Protein AF-A0A6V7IT78-F1 (afdb_monomer)

Foldseek 3Di:
DPPPCPFVAQDAAEAEDDDLPPCDLVNVQVVCLQPQFALSHWYWYFHDPDPFKTWIKTWHAHDSPGGIDIDGQAMAGPPPGGDGPDPDDSCVVQLASQPDDDDDDADADDPCCVVVLPVCPPCVGRVVRSVVVVVVVVSSVRSHDD

Mean predicted aligned error: 7.51 Å

Structure (mmCIF, N/CA/C/O backbone):
data_AF-A0A6V7IT78-F1
#
_entry.id   AF-A0A6V7IT78-F1
#
loop_
_atom_site.group_PDB
_atom_site.id
_atom_site.type_symbol
_atom_site.label_atom_id
_atom_site.label_alt_id
_atom_site.label_comp_id
_atom_site.label_asym_id
_atom_site.label_entity_id
_atom_site.label_seq_id
_atom_site.pdbx_PDB_ins_code
_atom_site.Cartn_x
_atom_site.Cartn_y
_atom_site.Cartn_z
_atom_site.occupancy
_atom_site.B_iso_or_equiv
_atom_site.auth_seq_id
_atom_site.auth_comp_id
_atom_site.auth_asym_id
_atom_site.auth_atom_id
_atom_site.pdbx_PDB_model_num
ATOM 1 N N . ALA A 1 1 ? 1.764 -13.743 5.849 1.00 44.28 1 ALA A N 1
ATOM 2 C CA . ALA A 1 1 ? 1.055 -14.797 5.123 1.00 44.28 1 ALA A CA 1
ATOM 3 C C . ALA A 1 1 ? 1.660 -16.181 5.407 1.00 44.28 1 ALA A C 1
ATOM 5 O O . ALA A 1 1 ? 1.723 -17.026 4.527 1.00 44.28 1 ALA A O 1
ATOM 6 N N . ASN A 1 2 ? 2.050 -16.423 6.664 1.00 52.31 2 ASN A N 1
ATOM 7 C CA . ASN A 1 2 ? 2.632 -17.653 7.199 1.00 52.31 2 ASN A CA 1
ATOM 8 C C . ASN A 1 2 ? 1.773 -18.907 6.909 1.00 52.31 2 ASN A C 1
ATOM 10 O O . ASN A 1 2 ? 0.568 -18.893 7.168 1.00 52.31 2 ASN A O 1
ATOM 14 N N . THR A 1 3 ? 2.426 -19.952 6.381 1.00 56.09 3 THR A N 1
ATOM 15 C CA . THR A 1 3 ? 2.026 -21.375 6.224 1.00 56.09 3 THR A CA 1
ATOM 16 C C . THR A 1 3 ? 0.707 -21.742 5.523 1.00 56.09 3 THR A C 1
ATOM 18 O O . THR A 1 3 ? 0.622 -22.852 5.015 1.00 56.09 3 THR A O 1
ATOM 21 N N . ASN A 1 4 ? -0.289 -20.855 5.429 1.00 62.56 4 ASN A N 1
ATOM 22 C CA . ASN A 1 4 ? -1.630 -21.162 4.900 1.00 62.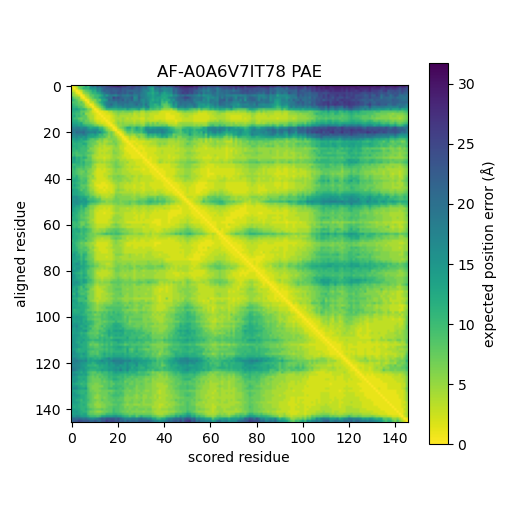56 4 ASN A CA 1
ATOM 23 C C . ASN A 1 4 ? -2.123 -20.196 3.803 1.00 62.56 4 ASN A C 1
ATOM 25 O O . ASN A 1 4 ? -3.318 -20.170 3.523 1.00 62.56 4 ASN A O 1
ATOM 29 N N . GLU A 1 5 ? -1.258 -19.337 3.252 1.00 62.88 5 GLU A N 1
ATOM 30 C CA . GLU A 1 5 ? -1.573 -18.456 2.106 1.00 62.88 5 GLU A CA 1
ATOM 31 C C . GLU A 1 5 ? -2.795 -17.518 2.271 1.00 62.88 5 GLU A C 1
ATOM 33 O O . GLU A 1 5 ? -3.268 -16.902 1.318 1.00 62.88 5 GLU A O 1
ATOM 38 N N . LYS A 1 6 ? -3.291 -17.305 3.497 1.00 56.56 6 LYS A N 1
ATOM 39 C CA . LYS A 1 6 ? -4.528 -16.535 3.763 1.00 56.56 6 LYS A CA 1
ATOM 40 C C . LYS A 1 6 ? -4.443 -15.024 3.455 1.00 56.56 6 LYS A C 1
ATOM 42 O O . LYS A 1 6 ? -5.413 -14.295 3.652 1.00 56.56 6 LYS A O 1
ATOM 47 N N . PHE A 1 7 ? -3.307 -14.549 2.945 1.00 57.50 7 PHE A N 1
ATOM 48 C CA . PHE A 1 7 ? -3.036 -13.144 2.609 1.00 57.50 7 PHE A CA 1
ATOM 49 C C . PHE A 1 7 ? -2.280 -12.994 1.271 1.00 57.50 7 PHE A C 1
ATOM 51 O O . PHE A 1 7 ? -1.433 -12.122 1.145 1.00 57.50 7 PHE A O 1
ATOM 58 N N . VAL A 1 8 ? -2.534 -13.873 0.290 1.00 54.53 8 VAL A N 1
ATOM 59 C CA . VAL A 1 8 ? -1.784 -13.936 -0.992 1.00 54.53 8 VAL A CA 1
ATOM 60 C C . VAL A 1 8 ? -2.383 -13.067 -2.122 1.00 54.53 8 VAL A C 1
ATOM 62 O O . VAL A 1 8 ? -1.825 -12.966 -3.206 1.00 54.53 8 VAL A O 1
ATOM 65 N N . ALA A 1 9 ? -3.483 -12.360 -1.877 1.00 58.53 9 ALA A N 1
ATOM 66 C CA . ALA A 1 9 ? -4.123 -11.442 -2.829 1.00 58.53 9 ALA A CA 1
ATOM 67 C C . ALA A 1 9 ? -4.672 -10.224 -2.060 1.00 58.53 9 ALA A C 1
ATOM 69 O O . ALA A 1 9 ? -4.692 -10.302 -0.826 1.00 58.53 9 ALA A O 1
ATOM 70 N N . PRO A 1 10 ? -5.115 -9.119 -2.710 1.00 63.69 10 PRO A N 1
ATOM 71 C CA . PRO A 1 10 ? -5.692 -7.963 -2.016 1.00 63.69 10 PRO A CA 1
ATOM 72 C C . PRO A 1 10 ? -6.974 -8.362 -1.273 1.00 63.69 10 PRO A C 1
ATOM 74 O O . PRO A 1 10 ? -8.097 -8.218 -1.756 1.00 63.69 10 PRO A O 1
ATOM 77 N N . ASN A 1 11 ? -6.783 -8.902 -0.075 1.00 73.38 11 ASN A N 1
ATOM 78 C CA . ASN A 1 11 ? -7.827 -9.429 0.771 1.00 73.38 11 ASN A CA 1
ATOM 79 C C . ASN A 1 11 ? -8.290 -8.311 1.692 1.00 73.38 11 ASN A C 1
ATOM 81 O O . ASN A 1 11 ? -7.482 -7.613 2.315 1.00 73.38 11 ASN A O 1
ATOM 85 N N . LYS A 1 12 ? -9.610 -8.160 1.770 1.00 86.31 12 LYS A N 1
ATOM 86 C CA . LYS A 1 12 ? -10.255 -7.201 2.655 1.00 86.31 12 LYS A CA 1
ATOM 87 C C . LYS A 1 12 ? -10.713 -7.925 3.906 1.00 86.31 12 LYS A C 1
ATOM 89 O O . LYS A 1 12 ? -11.562 -8.808 3.829 1.00 86.31 12 LYS A O 1
ATOM 94 N N . TRP A 1 13 ? -10.152 -7.550 5.044 1.00 88.81 13 TRP A N 1
ATOM 95 C CA . TRP A 1 13 ? -10.487 -8.130 6.335 1.00 88.81 13 TRP A CA 1
ATOM 96 C C . TRP A 1 13 ? -11.052 -7.055 7.248 1.00 88.81 13 TRP A C 1
ATOM 98 O O . TRP A 1 13 ? -10.487 -5.968 7.371 1.00 88.81 13 TRP A O 1
ATOM 108 N N . LEU A 1 14 ? -12.154 -7.388 7.912 1.00 90.56 14 LEU A N 1
ATOM 109 C CA . LEU A 1 14 ? -12.738 -6.581 8.969 1.00 90.56 14 LEU A CA 1
ATOM 110 C C . LEU A 1 14 ? -12.697 -7.393 10.259 1.00 90.56 14 LEU A C 1
ATOM 112 O O . LEU A 1 14 ? -13.268 -8.479 10.336 1.00 90.56 14 LEU A O 1
ATOM 116 N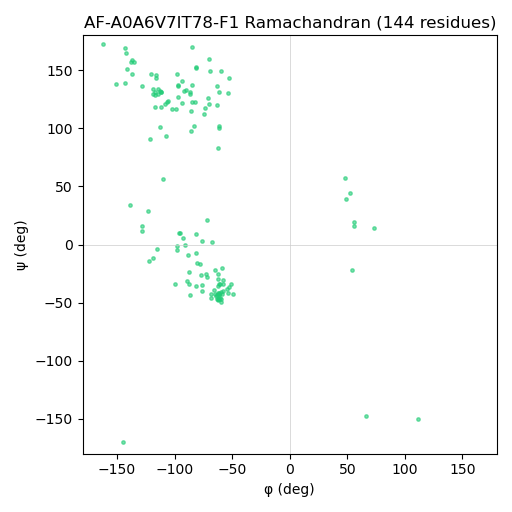 N . LEU A 1 15 ? -11.978 -6.878 11.248 1.00 91.00 15 LEU A N 1
ATOM 117 C CA . LEU A 1 15 ? -11.767 -7.517 12.538 1.00 91.00 15 LEU A CA 1
ATOM 118 C C . LEU A 1 15 ? -12.438 -6.671 13.611 1.00 91.00 15 LEU A C 1
ATOM 120 O O . LEU A 1 15 ? -12.257 -5.459 13.636 1.00 91.00 15 LEU A O 1
ATOM 124 N N . PHE A 1 16 ? -13.181 -7.303 14.511 1.00 88.25 16 PHE A N 1
ATOM 125 C CA . PHE A 1 16 ? -13.836 -6.613 15.616 1.00 88.25 16 PHE A CA 1
ATOM 126 C C . PHE A 1 16 ? -13.192 -7.018 16.928 1.00 88.25 16 PHE A C 1
ATOM 128 O O . PHE A 1 16 ? -13.015 -8.204 17.214 1.00 88.25 16 PHE A O 1
ATOM 135 N N . GLN A 1 17 ? -12.851 -6.025 17.737 1.00 84.88 17 GLN A N 1
ATOM 136 C CA . GLN A 1 17 ? -12.358 -6.264 19.077 1.00 84.88 17 GLN A CA 1
ATOM 137 C C . GLN A 1 17 ? -13.489 -6.777 19.975 1.00 84.88 17 GLN A C 1
ATOM 139 O O . GLN A 1 17 ? -14.494 -6.102 20.183 1.00 84.88 17 GLN A O 1
ATOM 144 N N . GLN A 1 18 ? -13.304 -7.974 20.535 1.00 76.56 18 GLN A N 1
ATOM 145 C CA . GLN A 1 18 ? -14.314 -8.617 21.378 1.00 76.56 18 GLN A CA 1
ATOM 146 C C . GLN A 1 18 ? -14.320 -8.105 22.829 1.00 76.56 18 GLN A C 1
ATOM 148 O O . GLN A 1 18 ? -15.381 -8.023 23.442 1.00 76.56 18 GLN A O 1
ATOM 153 N N . SER A 1 19 ? -13.156 -7.778 23.400 1.00 69.75 19 SER A N 1
ATOM 154 C CA . SER A 1 19 ? -13.012 -7.420 24.821 1.00 69.75 19 SER A CA 1
ATOM 155 C C . SER A 1 19 ? -12.537 -5.973 24.988 1.00 69.75 19 SER A C 1
ATOM 157 O O . SER A 1 19 ? -11.679 -5.559 24.210 1.00 69.75 19 SER A O 1
ATOM 159 N N . PRO A 1 20 ? -13.003 -5.211 25.999 1.00 64.19 20 PRO A N 1
ATOM 160 C CA . PRO A 1 20 ? -12.643 -3.803 26.217 1.00 64.19 20 PRO A CA 1
ATOM 161 C C . PRO A 1 20 ? -11.203 -3.583 26.724 1.00 64.19 20 PRO A C 1
ATOM 163 O O . PRO A 1 20 ? -10.909 -2.549 27.316 1.00 64.19 20 PRO A O 1
ATOM 166 N N . PHE A 1 21 ? -10.291 -4.540 26.533 1.00 66.69 21 PHE A N 1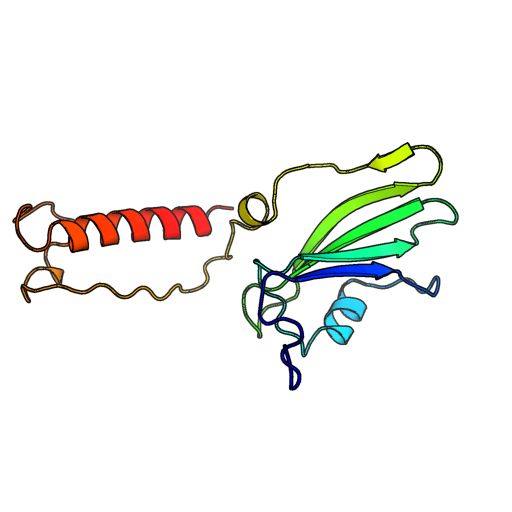
ATOM 167 C CA . PHE A 1 21 ? -8.880 -4.308 26.829 1.00 66.69 21 PHE A CA 1
ATOM 168 C C . PHE A 1 21 ? -8.351 -3.173 25.950 1.00 66.69 21 PHE A C 1
ATOM 170 O O . PHE A 1 21 ? -8.539 -3.203 24.737 1.00 66.69 21 PHE A O 1
ATOM 177 N N . ASN A 1 22 ? -7.661 -2.203 26.552 1.00 68.12 22 ASN A N 1
ATOM 178 C CA . ASN A 1 22 ? -6.951 -1.165 25.808 1.00 68.12 22 ASN A CA 1
ATOM 179 C C . ASN A 1 22 ? -5.877 -1.830 24.936 1.00 68.12 22 ASN A C 1
ATOM 181 O O . ASN A 1 22 ? -4.816 -2.222 25.429 1.00 68.12 22 ASN A O 1
ATOM 185 N N . LEU A 1 23 ? -6.172 -2.000 23.649 1.00 71.88 23 LEU A N 1
ATOM 186 C CA . LEU A 1 23 ? -5.266 -2.599 22.684 1.00 71.88 23 LEU A CA 1
ATOM 187 C C . LEU A 1 23 ? -4.314 -1.514 22.204 1.00 71.88 23 LEU A C 1
ATOM 189 O O . LEU A 1 23 ? -4.636 -0.672 21.377 1.00 71.88 23 LEU A O 1
ATOM 193 N N . THR A 1 24 ? -3.096 -1.530 22.733 1.00 81.00 24 THR A N 1
ATOM 194 C CA . THR A 1 24 ? -2.047 -0.665 22.203 1.00 81.00 24 THR A CA 1
ATOM 195 C C . THR A 1 24 ? -1.641 -1.133 20.806 1.00 81.00 24 THR A C 1
ATOM 197 O O . THR A 1 24 ? -1.609 -2.336 20.522 1.00 81.00 24 THR A O 1
ATOM 200 N N . ASN A 1 25 ? -1.214 -0.196 19.956 1.00 83.50 25 ASN A N 1
ATOM 201 C CA . ASN A 1 25 ? -0.629 -0.507 18.646 1.00 83.50 25 ASN A CA 1
ATOM 202 C C . ASN A 1 25 ? 0.504 -1.548 18.743 1.00 83.50 25 ASN A C 1
ATOM 204 O O . ASN A 1 25 ? 0.643 -2.392 17.862 1.00 83.50 25 ASN A O 1
ATOM 208 N N . SER A 1 26 ? 1.281 -1.546 19.834 1.00 84.12 26 SER A N 1
ATOM 209 C CA . SER A 1 26 ? 2.325 -2.548 20.084 1.00 84.12 26 SER A CA 1
ATOM 210 C C . SER A 1 26 ? 1.767 -3.957 20.305 1.00 84.12 26 SER A C 1
ATOM 212 O O . SER A 1 26 ? 2.326 -4.927 19.797 1.00 84.12 26 SER A O 1
ATOM 214 N N . THR A 1 27 ? 0.645 -4.086 21.016 1.00 85.56 27 THR A N 1
ATOM 215 C CA . THR A 1 27 ? -0.011 -5.377 21.264 1.00 85.56 27 THR A CA 1
ATOM 216 C C . THR A 1 27 ? -0.591 -5.939 19.971 1.00 85.56 27 THR A C 1
ATOM 218 O O . THR A 1 27 ? -0.345 -7.099 19.642 1.00 85.56 27 THR A O 1
ATOM 221 N N . VAL A 1 28 ? -1.284 -5.099 19.195 1.00 86.06 28 VAL A N 1
ATOM 222 C CA . VAL A 1 28 ? -1.788 -5.469 17.864 1.00 86.06 28 VAL A CA 1
ATOM 223 C C . VAL A 1 28 ? -0.623 -5.868 16.956 1.00 86.06 28 VAL A C 1
ATOM 225 O O . VAL A 1 28 ? -0.620 -6.964 16.401 1.00 86.06 28 VAL A O 1
ATOM 228 N N . GLY A 1 29 ? 0.426 -5.047 16.880 1.00 85.44 29 GLY A N 1
ATOM 229 C CA . GLY A 1 29 ? 1.621 -5.344 16.090 1.00 85.44 29 GLY A CA 1
ATOM 230 C C . GLY A 1 29 ? 2.254 -6.696 16.438 1.00 85.44 29 GLY A C 1
ATOM 231 O O . GLY A 1 29 ? 2.654 -7.430 15.536 1.00 85.44 29 GLY A O 1
ATOM 232 N N . ASN A 1 30 ? 2.274 -7.070 17.722 1.00 86.69 30 ASN A N 1
ATOM 233 C CA . ASN A 1 30 ? 2.779 -8.367 18.176 1.00 86.69 30 ASN A CA 1
ATOM 234 C C . ASN A 1 30 ? 1.897 -9.545 17.733 1.00 86.69 30 ASN A C 1
ATOM 236 O O . ASN A 1 30 ? 2.438 -10.549 17.268 1.00 86.69 30 ASN A O 1
ATOM 240 N N . ILE A 1 31 ? 0.566 -9.420 17.811 1.00 87.75 31 ILE A N 1
ATOM 241 C CA . ILE A 1 31 ? -0.381 -10.455 17.349 1.00 87.75 31 ILE A CA 1
ATOM 242 C C . ILE A 1 31 ? -0.169 -10.752 15.859 1.00 87.75 31 ILE A C 1
ATOM 244 O O . ILE A 1 31 ? -0.141 -11.908 15.440 1.00 87.75 31 ILE A O 1
ATOM 248 N N . PHE A 1 32 ? 0.033 -9.706 15.057 1.00 86.81 32 PHE A N 1
ATOM 249 C CA . PHE A 1 32 ? 0.185 -9.814 13.607 1.00 86.81 32 PHE A CA 1
ATOM 250 C C . PHE A 1 32 ? 1.653 -9.866 13.151 1.00 86.81 32 PHE A C 1
ATOM 252 O O . PHE A 1 32 ? 1.933 -9.785 11.954 1.00 86.81 32 PHE A O 1
ATOM 259 N N . LYS A 1 33 ? 2.623 -10.021 14.063 1.00 85.31 33 LYS A N 1
ATOM 260 C CA . LYS A 1 33 ? 4.059 -9.930 13.742 1.00 85.31 33 LYS A CA 1
ATOM 261 C C . LYS A 1 33 ? 4.497 -10.933 12.674 1.00 85.31 33 LYS A C 1
ATOM 263 O O . LYS A 1 33 ? 5.241 -10.554 11.776 1.00 85.31 33 LYS A O 1
ATOM 268 N N . GLY A 1 34 ? 3.985 -12.163 12.725 1.00 83.31 34 GLY A N 1
ATOM 269 C CA . GLY A 1 34 ? 4.290 -13.230 11.761 1.00 83.31 34 GLY A CA 1
ATOM 270 C C . GLY A 1 34 ? 3.494 -13.172 10.452 1.00 83.31 34 GLY A C 1
ATOM 271 O O . GLY A 1 34 ? 3.509 -14.136 9.68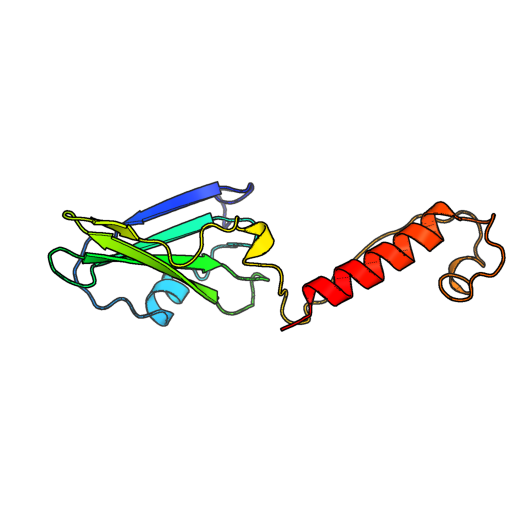6 1.00 83.31 34 GLY A O 1
ATOM 272 N N . LEU A 1 35 ? 2.741 -12.097 10.203 1.00 85.00 35 LEU A N 1
ATOM 273 C CA . LEU A 1 35 ? 1.911 -11.957 9.015 1.00 85.00 35 LEU A CA 1
ATOM 274 C C . LEU A 1 35 ? 2.446 -10.860 8.089 1.00 85.00 35 LEU A C 1
ATOM 276 O O . LEU A 1 35 ? 2.457 -9.682 8.429 1.00 85.00 35 LEU A O 1
ATOM 280 N N . ASP A 1 36 ? 2.820 -11.274 6.882 1.00 85.75 36 ASP A N 1
ATOM 281 C CA . ASP A 1 36 ? 2.971 -10.403 5.713 1.00 85.75 36 ASP A CA 1
ATOM 282 C C . ASP A 1 36 ? 1.632 -9.747 5.363 1.00 85.75 36 ASP A C 1
ATOM 284 O O . ASP A 1 36 ? 0.736 -10.400 4.827 1.00 85.75 36 ASP A O 1
ATOM 288 N N . ILE A 1 37 ? 1.491 -8.481 5.750 1.00 88.25 37 ILE A N 1
ATOM 289 C CA . ILE A 1 37 ? 0.337 -7.621 5.477 1.00 88.25 37 ILE A CA 1
ATOM 290 C C . ILE A 1 37 ? 0.889 -6.423 4.712 1.00 88.25 37 ILE A C 1
ATOM 292 O O . ILE A 1 37 ? 1.355 -5.462 5.322 1.00 88.25 37 ILE A O 1
ATOM 296 N N . PHE A 1 38 ? 0.914 -6.518 3.388 1.00 88.62 38 PHE A N 1
ATOM 297 C CA . PHE A 1 38 ? 1.561 -5.534 2.521 1.00 88.62 38 PHE A CA 1
ATOM 298 C C . PHE A 1 38 ? 0.642 -4.345 2.195 1.00 88.62 38 PHE A C 1
ATOM 300 O O . PHE A 1 38 ? -0.548 -4.379 2.527 1.00 88.62 38 PHE A O 1
ATOM 307 N N . PRO A 1 39 ? 1.153 -3.260 1.575 1.00 88.50 39 PRO A N 1
ATOM 308 C CA . PRO A 1 39 ? 0.353 -2.065 1.301 1.00 88.50 39 PRO A CA 1
ATOM 309 C C . PRO A 1 39 ? -0.888 -2.302 0.426 1.00 88.50 39 PRO A C 1
ATOM 311 O O . PRO A 1 39 ? -1.820 -1.504 0.475 1.00 88.50 39 PRO A O 1
ATOM 314 N N . ASP A 1 40 ? -0.944 -3.389 -0.336 1.00 86.31 40 ASP A N 1
ATOM 315 C CA . ASP A 1 40 ? -2.094 -3.807 -1.145 1.00 86.31 40 ASP A CA 1
ATOM 316 C C . ASP A 1 40 ? -3.194 -4.539 -0.344 1.00 86.31 40 ASP A C 1
ATOM 318 O O . ASP A 1 40 ? -4.331 -4.647 -0.806 1.00 86.31 40 ASP A O 1
ATOM 322 N N . SER A 1 41 ? -2.886 -4.998 0.871 1.00 87.62 41 SER A N 1
ATOM 323 C CA . SER A 1 41 ? -3.796 -5.728 1.758 1.00 87.62 41 SER A CA 1
ATOM 324 C C . SER A 1 41 ? -4.634 -4.767 2.606 1.00 87.62 41 SER A C 1
ATOM 326 O O . SER A 1 41 ? -4.092 -3.884 3.270 1.00 87.62 41 SER A O 1
ATOM 328 N N . GLU A 1 42 ? -5.958 -4.930 2.649 1.00 88.62 42 GLU A N 1
ATOM 329 C CA . GLU A 1 42 ? -6.845 -4.014 3.381 1.00 88.62 42 GLU A CA 1
ATOM 330 C C . GLU A 1 42 ? -7.379 -4.686 4.649 1.00 88.62 42 GLU A C 1
ATOM 332 O O . GLU A 1 42 ? -8.390 -5.379 4.626 1.00 88.62 42 GLU A O 1
ATOM 337 N N . ILE A 1 43 ? -6.696 -4.480 5.775 1.00 90.50 43 ILE A N 1
ATOM 338 C CA . ILE A 1 43 ? -7.146 -4.974 7.081 1.00 90.50 43 ILE A CA 1
ATOM 339 C C . ILE A 1 43 ? -7.618 -3.795 7.918 1.00 90.50 43 ILE A C 1
ATOM 341 O O . ILE A 1 43 ? -6.836 -2.885 8.181 1.00 90.50 43 ILE A O 1
ATOM 345 N N . THR A 1 44 ? -8.883 -3.829 8.336 1.00 92.00 44 THR A N 1
ATOM 346 C CA . THR A 1 44 ? -9.498 -2.836 9.221 1.00 92.00 44 THR A CA 1
ATOM 347 C C . THR A 1 44 ? -9.876 -3.487 10.548 1.00 92.00 44 THR A C 1
ATOM 349 O O . THR A 1 44 ? -10.544 -4.518 10.572 1.00 92.00 44 THR A O 1
ATOM 352 N N . ILE A 1 45 ? -9.466 -2.874 11.651 1.00 91.94 45 ILE A N 1
ATOM 353 C CA . ILE A 1 45 ? -9.795 -3.247 13.021 1.00 91.94 45 ILE A CA 1
ATOM 354 C C . ILE A 1 45 ? -10.807 -2.237 13.557 1.00 91.94 45 ILE A C 1
ATOM 356 O O . ILE A 1 45 ? -10.554 -1.034 13.560 1.00 91.94 45 ILE A O 1
ATOM 360 N N . GLY A 1 46 ? -11.951 -2.736 14.009 1.00 92.00 46 GLY A N 1
ATOM 361 C CA . GLY A 1 46 ? -12.905 -2.014 14.831 1.00 92.00 46 GLY A CA 1
ATOM 362 C C . GLY A 1 46 ? -12.517 -2.131 16.301 1.00 92.00 46 GLY A C 1
ATOM 363 O O . GLY A 1 46 ? -12.819 -3.139 16.941 1.00 92.00 46 GLY A O 1
ATOM 364 N N . GLU A 1 47 ? -11.836 -1.114 16.820 1.00 89.25 47 GLU A N 1
ATOM 365 C CA . GLU A 1 47 ? -11.503 -0.975 18.238 1.00 89.25 47 GLU A CA 1
ATOM 366 C C . GLU A 1 47 ? -12.655 -0.286 18.963 1.00 89.25 47 GLU A C 1
ATOM 368 O O . GLU A 1 47 ? -13.152 0.757 18.531 1.00 89.25 47 GLU A O 1
AT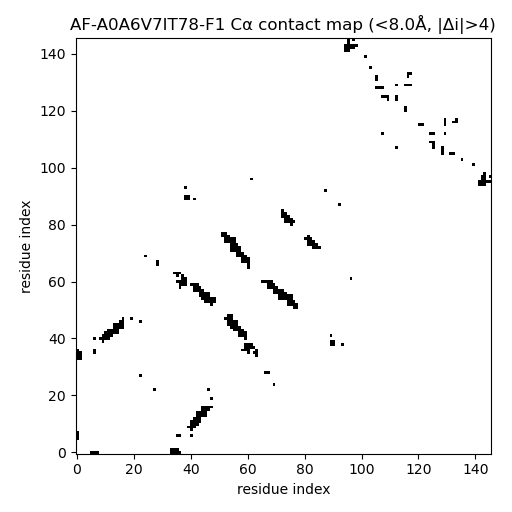OM 373 N N . ARG A 1 48 ? -13.093 -0.850 20.087 1.00 87.19 48 ARG A N 1
ATOM 374 C CA . ARG A 1 48 ? -14.143 -0.223 20.886 1.00 87.19 48 ARG A CA 1
ATOM 375 C C . ARG A 1 48 ? -13.554 0.974 21.632 1.00 87.19 48 ARG A C 1
ATOM 377 O O . ARG A 1 48 ? -12.733 0.785 22.520 1.00 87.19 48 ARG A O 1
ATOM 384 N N . PHE A 1 49 ? -13.974 2.185 21.269 1.00 83.94 49 PHE A N 1
ATOM 385 C CA . PHE A 1 49 ? -13.518 3.416 21.920 1.00 83.94 49 PHE A CA 1
ATOM 386 C C . PHE A 1 49 ? -14.371 3.737 23.151 1.00 83.94 49 PHE A C 1
ATOM 388 O O . PHE A 1 49 ? -13.848 4.064 24.211 1.00 83.94 49 PHE A O 1
ATOM 395 N N . ASP A 1 50 ? -15.689 3.592 23.015 1.00 83.69 50 ASP A N 1
ATOM 396 C CA . ASP A 1 50 ? -16.651 3.695 24.109 1.00 83.69 50 ASP A CA 1
ATOM 397 C C . ASP A 1 50 ? -17.818 2.705 23.889 1.00 83.69 50 ASP A C 1
ATOM 399 O O . ASP A 1 50 ? -17.762 1.815 23.032 1.00 83.69 50 ASP A O 1
ATOM 403 N N . ASN A 1 51 ? -18.885 2.804 24.685 1.00 82.88 51 ASN A N 1
ATOM 404 C CA . ASN A 1 51 ? -20.019 1.883 24.582 1.00 82.88 51 ASN A CA 1
ATOM 405 C C . ASN A 1 51 ? -20.744 1.939 23.225 1.00 82.88 51 ASN A C 1
ATOM 407 O O . ASN A 1 51 ? -21.269 0.904 22.805 1.00 82.88 51 ASN A O 1
ATOM 411 N N . ASN A 1 52 ? -20.747 3.093 22.555 1.00 88.62 52 ASN A N 1
ATOM 412 C CA . ASN A 1 52 ? -21.511 3.369 21.337 1.00 88.62 52 ASN A CA 1
ATOM 413 C C . ASN A 1 52 ? -20.636 3.715 20.117 1.00 88.62 52 ASN A C 1
ATOM 415 O O . ASN A 1 52 ? -21.133 3.741 18.992 1.00 88.62 52 ASN A O 1
ATOM 419 N N . THR A 1 53 ? -19.345 3.965 20.327 1.00 90.75 53 THR A N 1
ATOM 420 C CA . THR A 1 53 ? -18.394 4.391 19.303 1.00 90.75 53 THR A CA 1
ATOM 421 C C . THR A 1 53 ? -17.279 3.369 19.144 1.00 90.75 53 THR A C 1
ATOM 423 O O . THR A 1 53 ? -16.595 2.981 20.095 1.00 90.75 53 THR A O 1
ATOM 426 N N . MET A 1 54 ? -17.042 2.989 17.896 1.00 91.62 54 MET A N 1
ATOM 427 C CA . MET A 1 54 ? -15.935 2.152 17.472 1.00 91.62 54 MET A CA 1
ATOM 428 C C . MET A 1 54 ? -14.975 2.980 16.620 1.00 91.62 54 MET A C 1
ATOM 430 O O . MET A 1 54 ? -15.393 3.674 15.693 1.00 91.62 54 MET A O 1
ATOM 434 N N . LYS A 1 55 ? -13.683 2.913 16.921 1.00 92.81 55 LYS A N 1
ATOM 435 C CA . LYS A 1 55 ? -12.624 3.467 16.084 1.00 92.81 55 LYS A CA 1
ATOM 436 C C . LYS A 1 55 ? -12.255 2.453 15.008 1.00 92.81 55 LYS A C 1
ATOM 438 O O . LYS A 1 55 ? -12.137 1.263 15.281 1.00 92.81 55 LYS A O 1
ATOM 443 N N . LEU A 1 56 ? -12.076 2.928 13.784 1.00 93.44 56 LEU A N 1
ATOM 444 C CA . LEU A 1 56 ? -11.656 2.120 12.649 1.00 93.44 56 LEU A CA 1
ATOM 445 C C . LEU A 1 56 ? -10.170 2.373 12.405 1.00 93.44 56 LEU A C 1
ATOM 447 O O . LEU A 1 56 ? -9.769 3.489 12.082 1.00 93.44 56 LEU A O 1
ATOM 451 N N . LEU A 1 57 ? -9.353 1.338 12.549 1.00 92.94 57 LEU A N 1
ATOM 452 C CA . LEU A 1 57 ? -7.910 1.391 12.333 1.00 92.94 57 LEU A CA 1
ATOM 453 C C . LEU A 1 57 ? -7.529 0.468 11.186 1.00 92.94 57 LEU A C 1
ATOM 455 O O . LEU A 1 57 ? -7.895 -0.699 11.178 1.00 92.94 57 LEU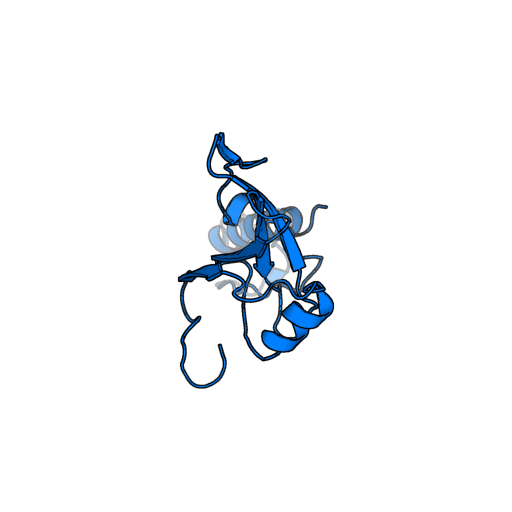 A O 1
ATOM 459 N N . SER A 1 58 ? -6.779 0.975 10.219 1.00 92.69 58 SER A N 1
ATOM 460 C CA . SER A 1 58 ? -6.168 0.164 9.167 1.00 92.69 58 SER A CA 1
ATOM 461 C C . SER A 1 58 ? -4.720 -0.135 9.533 1.00 92.69 58 SER A C 1
ATOM 463 O O . SER A 1 58 ? -4.067 0.690 10.171 1.00 92.69 58 SER A O 1
ATOM 465 N N . MET A 1 59 ? -4.213 -1.307 9.154 1.00 91.75 59 MET A N 1
ATOM 466 C CA . MET A 1 59 ? -2.818 -1.673 9.405 1.00 91.75 59 MET A CA 1
ATOM 467 C C . MET A 1 59 ? -2.162 -2.348 8.206 1.00 91.75 59 MET A C 1
ATOM 469 O O . MET A 1 59 ? -2.815 -3.069 7.448 1.00 91.75 59 MET A O 1
ATOM 473 N N . TYR A 1 60 ? -0.862 -2.111 8.046 1.00 91.94 60 TYR A N 1
ATOM 474 C CA . TYR A 1 60 ? -0.016 -2.740 7.033 1.00 91.94 60 TYR A CA 1
ATOM 475 C C . TYR A 1 60 ? 1.466 -2.587 7.391 1.00 91.94 60 TYR A C 1
ATOM 477 O O . TYR A 1 60 ? 1.821 -1.889 8.335 1.00 91.94 60 TYR A O 1
ATOM 485 N N . ARG A 1 61 ? 2.350 -3.234 6.641 1.00 89.75 61 ARG A N 1
ATOM 486 C CA . ARG A 1 61 ? 3.797 -3.001 6.660 1.00 89.75 61 ARG A CA 1
ATOM 487 C C . ARG A 1 61 ? 4.320 -3.013 5.235 1.00 89.75 61 ARG A C 1
ATOM 489 O O . ARG A 1 61 ? 3.694 -3.586 4.350 1.00 89.75 61 ARG A O 1
ATOM 496 N N . ILE A 1 62 ? 5.462 -2.385 5.001 1.00 88.94 62 ILE A N 1
ATOM 497 C CA . ILE A 1 62 ? 5.992 -2.260 3.638 1.00 88.94 62 ILE A CA 1
ATOM 498 C C . ILE A 1 62 ? 6.858 -3.480 3.285 1.00 88.94 62 ILE A C 1
ATOM 500 O O . ILE A 1 62 ? 6.842 -3.948 2.151 1.00 88.94 62 ILE A O 1
ATOM 504 N N . ARG A 1 63 ? 7.564 -4.041 4.274 1.00 85.75 63 ARG A N 1
ATOM 505 C CA . ARG A 1 63 ? 8.346 -5.288 4.191 1.00 85.75 63 ARG A CA 1
ATOM 506 C C . ARG A 1 63 ? 8.126 -6.159 5.433 1.00 85.75 63 ARG A C 1
ATOM 508 O O . ARG A 1 63 ? 7.737 -5.606 6.467 1.00 85.75 63 ARG A O 1
ATOM 515 N N . PRO A 1 64 ? 8.391 -7.477 5.381 1.00 82.38 64 PRO A N 1
ATOM 516 C CA . PRO A 1 64 ? 8.179 -8.375 6.520 1.00 82.38 64 PRO A CA 1
ATOM 517 C C . PRO A 1 64 ? 8.851 -7.902 7.820 1.00 82.38 64 PRO A C 1
ATOM 519 O O . PRO A 1 64 ? 8.252 -8.019 8.891 1.00 82.38 64 PRO A O 1
ATOM 522 N N . GLU A 1 65 ? 10.037 -7.298 7.713 1.00 81.56 65 GLU A N 1
ATOM 523 C CA . GLU A 1 65 ? 10.888 -6.850 8.824 1.00 81.56 65 GLU A CA 1
ATOM 524 C C . GLU A 1 65 ? 10.589 -5.420 9.302 1.00 81.56 65 GLU A C 1
ATOM 526 O O . GLU A 1 65 ? 11.135 -4.983 10.314 1.00 81.56 65 GLU A O 1
ATOM 531 N N . THR A 1 66 ? 9.747 -4.671 8.582 1.00 85.44 66 THR A N 1
ATOM 532 C CA . THR A 1 66 ? 9.393 -3.292 8.963 1.00 85.44 66 THR A CA 1
ATOM 533 C C . THR A 1 66 ? 8.312 -3.258 10.035 1.00 85.44 66 THR A C 1
ATOM 535 O O . THR A 1 66 ? 7.474 -4.158 10.125 1.00 85.44 66 THR A O 1
ATOM 538 N N . GLU A 1 67 ? 8.313 -2.191 10.836 1.00 87.50 67 GLU A N 1
ATOM 539 C CA . GLU A 1 67 ? 7.259 -1.947 11.817 1.00 87.50 67 GLU A CA 1
ATOM 540 C C . GLU A 1 67 ? 5.883 -1.832 11.156 1.00 87.50 67 GLU A C 1
ATOM 542 O O . GLU A 1 67 ? 5.734 -1.375 10.018 1.00 87.50 67 GLU A O 1
ATOM 547 N N . MET A 1 68 ? 4.859 -2.244 11.902 1.00 90.19 68 MET A N 1
ATOM 548 C CA . MET A 1 68 ? 3.478 -2.112 11.470 1.00 90.19 68 MET A CA 1
ATOM 549 C C . MET A 1 68 ? 3.055 -0.642 11.494 1.00 90.19 68 MET A C 1
ATOM 551 O O . MET A 1 68 ? 3.158 0.040 12.511 1.00 90.19 68 MET A O 1
ATOM 555 N N . ILE A 1 69 ? 2.552 -0.175 10.361 1.00 91.56 69 ILE A N 1
ATOM 556 C CA . ILE A 1 69 ? 1.980 1.150 10.174 1.00 91.56 69 ILE A CA 1
ATOM 557 C C . ILE A 1 69 ? 0.487 1.061 10.478 1.00 91.56 69 ILE A C 1
ATOM 559 O O . ILE A 1 69 ? -0.196 0.164 9.983 1.00 91.56 69 ILE A O 1
ATOM 563 N N . PHE A 1 70 ? -0.007 2.008 11.275 1.00 91.81 70 PHE A N 1
ATOM 564 C CA . PHE A 1 70 ? -1.418 2.147 11.620 1.00 91.81 70 PHE A CA 1
ATOM 565 C C . PHE A 1 70 ? -1.979 3.433 11.013 1.00 91.81 70 PHE A C 1
ATOM 567 O O . PHE A 1 70 ? -1.388 4.502 11.148 1.00 91.81 70 PHE A O 1
ATOM 574 N N . GLU A 1 71 ? -3.134 3.327 10.369 1.00 92.44 71 GLU A N 1
ATOM 575 C CA . GLU A 1 71 ? -3.853 4.430 9.736 1.00 92.44 71 GLU A CA 1
ATOM 576 C C . GLU A 1 71 ? -5.205 4.618 10.428 1.00 92.44 71 GLU A C 1
ATOM 578 O O . GLU A 1 71 ? -5.971 3.664 10.576 1.00 92.44 71 GLU A O 1
ATOM 583 N N . ASP A 1 72 ? -5.542 5.851 10.802 1.00 92.19 72 ASP A N 1
ATOM 584 C CA . ASP A 1 72 ? -6.891 6.168 11.272 1.00 92.19 72 ASP A CA 1
ATOM 585 C C . ASP A 1 72 ? -7.864 6.173 10.081 1.00 92.19 72 ASP A C 1
ATOM 587 O O . ASP A 1 72 ? -7.721 6.944 9.126 1.00 92.19 72 ASP A O 1
ATOM 591 N N . ARG A 1 73 ? -8.848 5.273 10.109 1.00 93.31 73 ARG A N 1
ATOM 592 C CA . ARG A 1 73 ? -9.897 5.175 9.088 1.00 93.31 73 ARG A CA 1
ATOM 593 C C . ARG A 1 73 ? -11.179 5.872 9.507 1.00 93.31 73 ARG A C 1
ATOM 595 O O . ARG A 1 73 ? -12.070 5.983 8.674 1.00 93.31 73 ARG A O 1
ATOM 602 N N . GLY A 1 74 ? -11.260 6.393 10.725 1.00 94.06 74 GLY A N 1
ATOM 603 C CA . GLY A 1 74 ? -12.412 7.118 11.229 1.00 94.06 74 GLY A CA 1
ATOM 604 C C . GLY A 1 74 ? -13.147 6.363 12.324 1.00 94.06 74 GLY A C 1
ATOM 605 O O . GLY A 1 74 ? -12.555 5.627 13.114 1.00 94.06 74 GLY A O 1
ATOM 606 N N . ARG A 1 75 ? -14.455 6.595 12.415 1.00 95.00 75 ARG A N 1
ATOM 607 C CA . ARG A 1 75 ? -15.289 6.090 13.510 1.00 95.00 75 ARG A CA 1
ATOM 608 C C . ARG A 1 75 ? -16.590 5.510 12.985 1.00 95.00 75 ARG A C 1
ATOM 610 O O . ARG A 1 75 ? -17.052 5.871 11.909 1.00 95.00 75 ARG A O 1
ATOM 617 N N . TRP A 1 76 ? -17.186 4.626 13.763 1.00 94.44 76 TRP A N 1
ATOM 618 C CA . TRP A 1 76 ? -18.545 4.154 13.567 1.00 94.44 76 TRP A CA 1
ATOM 619 C C . TRP A 1 76 ? -19.321 4.296 14.871 1.00 94.44 76 TRP A C 1
ATOM 621 O O . TRP A 1 76 ? -18.797 3.957 15.931 1.00 94.44 76 TRP A O 1
ATOM 631 N N . ASN A 1 77 ? -20.557 4.780 14.798 1.00 93.62 77 ASN A N 1
ATOM 632 C CA . ASN A 1 77 ? -21.511 4.719 15.903 1.00 93.62 77 ASN A CA 1
ATOM 633 C C . ASN A 1 77 ? -22.925 4.450 15.375 1.00 93.62 77 ASN A C 1
ATOM 635 O O . ASN A 1 77 ? -23.187 4.586 14.178 1.00 93.62 77 ASN A O 1
ATOM 639 N N . TYR A 1 78 ? -23.832 4.053 16.268 1.00 90.81 78 TYR A N 1
ATOM 640 C CA . TYR A 1 78 ? -25.201 3.693 15.889 1.00 90.81 78 TYR A CA 1
ATOM 641 C C . TYR A 1 78 ? -25.987 4.867 15.277 1.00 90.81 78 TYR A C 1
ATOM 643 O O . TYR A 1 78 ? -26.768 4.668 14.352 1.00 90.81 78 TYR A O 1
ATOM 651 N N . GLU A 1 79 ? -25.762 6.088 15.765 1.00 93.94 79 GLU A N 1
ATOM 652 C CA . GLU A 1 79 ? -26.537 7.274 15.374 1.00 93.94 79 GLU A CA 1
ATOM 653 C C . GLU A 1 79 ? -26.156 7.818 13.992 1.00 93.94 79 GLU A C 1
ATOM 655 O O . GLU A 1 79 ? -27.018 8.230 13.224 1.00 93.94 79 GLU A O 1
ATOM 660 N N . ASN A 1 80 ? -24.862 7.821 13.670 1.00 93.38 80 ASN A N 1
ATOM 661 C CA . ASN A 1 80 ? -24.313 8.487 12.489 1.00 93.38 80 ASN A CA 1
ATOM 662 C C . ASN A 1 80 ? -23.705 7.512 11.471 1.00 93.38 80 ASN A C 1
ATOM 664 O O . ASN A 1 80 ? -23.245 7.937 10.411 1.00 93.38 80 ASN A O 1
ATOM 668 N N . GLY A 1 81 ? -23.660 6.215 11.782 1.00 93.25 81 GLY A N 1
ATOM 669 C CA . GLY A 1 81 ? -23.035 5.212 10.930 1.00 93.25 81 GLY A CA 1
ATOM 670 C C . GLY A 1 81 ? -21.520 5.400 10.810 1.00 93.25 81 GLY A C 1
ATOM 671 O O . GLY A 1 81 ? -20.847 5.792 11.763 1.00 93.25 81 GLY A O 1
ATOM 672 N N . VAL A 1 82 ? -20.967 5.054 9.642 1.00 93.31 82 VAL A N 1
ATOM 673 C CA . VAL A 1 82 ? -19.522 5.132 9.372 1.00 93.31 82 VAL A CA 1
ATOM 674 C C . VAL A 1 82 ? -19.136 6.560 8.987 1.00 93.31 82 VAL A C 1
ATOM 676 O O . VAL A 1 82 ? -19.608 7.097 7.990 1.00 93.31 82 VAL A O 1
ATOM 679 N N . GLN A 1 83 ? -18.209 7.138 9.739 1.00 94.06 83 GLN A N 1
ATOM 680 C CA . GLN A 1 83 ? -17.648 8.466 9.536 1.00 94.06 83 GLN A CA 1
ATOM 681 C C . GLN A 1 83 ? -16.175 8.335 9.141 1.00 94.06 83 GLN A C 1
ATOM 683 O O . GLN A 1 83 ? -15.312 8.107 9.993 1.00 94.06 83 GLN A O 1
ATOM 688 N N . LEU A 1 84 ? -15.884 8.464 7.845 1.00 93.00 84 LEU A N 1
ATOM 689 C CA . LEU A 1 84 ? -14.523 8.398 7.308 1.00 93.00 84 LEU A CA 1
ATOM 690 C C . LEU A 1 84 ? -13.949 9.815 7.129 1.00 93.00 84 LEU A C 1
ATOM 692 O O . LEU A 1 84 ? -14.638 10.668 6.572 1.00 93.00 84 LEU A O 1
ATOM 696 N N . PRO A 1 85 ? -12.682 10.076 7.506 1.00 90.31 85 PRO A N 1
ATOM 697 C CA . PRO A 1 85 ? -12.022 11.350 7.215 1.00 90.31 85 PRO A CA 1
ATOM 698 C C . PRO A 1 85 ? -11.654 11.486 5.729 1.00 90.31 85 PRO A C 1
ATOM 700 O O . PRO A 1 85 ? -11.518 12.592 5.218 1.00 90.31 85 PRO A O 1
ATOM 703 N N . ASN A 1 86 ? -11.477 10.356 5.035 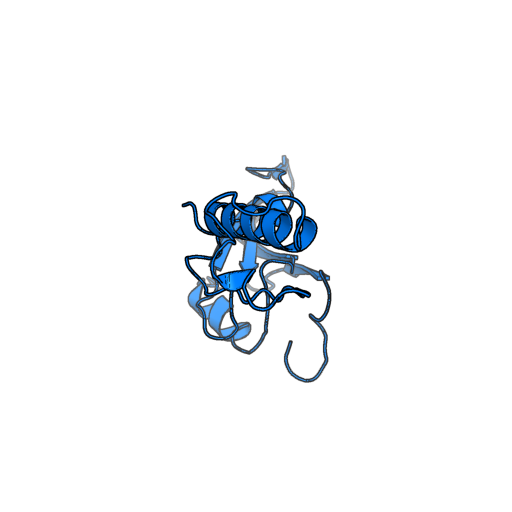1.00 89.50 86 ASN A N 1
ATOM 704 C CA . ASN A 1 86 ? -11.136 10.286 3.618 1.00 89.50 86 ASN A CA 1
ATOM 705 C C . ASN A 1 86 ? -11.692 8.992 2.985 1.00 89.50 86 ASN A C 1
ATOM 707 O O . ASN A 1 86 ? -11.577 7.902 3.568 1.00 89.50 86 ASN A O 1
ATOM 711 N N . TYR A 1 87 ? -12.237 9.132 1.775 1.00 89.00 87 TYR A N 1
ATOM 712 C CA . TYR A 1 87 ? -12.812 8.079 0.931 1.00 89.00 87 TYR A CA 1
ATOM 713 C C . TYR A 1 87 ? -11.853 7.549 -0.146 1.00 89.00 87 TYR A C 1
ATOM 715 O O . TYR A 1 87 ? -12.223 6.648 -0.897 1.00 89.00 87 TYR A O 1
ATOM 723 N N . ASP A 1 88 ? -10.630 8.079 -0.237 1.00 90.31 88 ASP A N 1
ATOM 724 C CA . ASP A 1 88 ? -9.613 7.595 -1.172 1.00 90.31 88 ASP A CA 1
ATOM 725 C C . ASP A 1 88 ? -9.394 6.095 -1.032 1.00 90.31 88 ASP A C 1
ATOM 727 O O . ASP A 1 88 ? -9.393 5.571 0.075 1.00 90.31 88 ASP A O 1
ATOM 731 N N . VAL A 1 89 ? -9.149 5.407 -2.145 1.00 87.62 89 VAL A N 1
ATOM 732 C CA . VAL A 1 89 ? -8.806 3.978 -2.176 1.00 87.62 89 VAL A CA 1
ATOM 733 C C . VAL A 1 89 ? -7.407 3.705 -1.606 1.00 87.62 89 VAL A C 1
ATOM 735 O O . VAL A 1 89 ? -6.550 4.588 -1.593 1.00 87.62 89 VAL A O 1
ATOM 738 N N . THR A 1 90 ? -7.139 2.463 -1.188 1.00 87.00 90 THR A N 1
ATOM 739 C CA . THR A 1 90 ? -5.856 2.039 -0.588 1.00 87.00 90 THR A CA 1
ATOM 740 C C . THR A 1 90 ? -4.634 2.468 -1.399 1.00 87.00 90 THR A C 1
ATOM 742 O O . THR A 1 90 ? -3.687 3.000 -0.827 1.00 87.00 90 THR A O 1
ATOM 745 N N . SER A 1 91 ? -4.681 2.334 -2.728 1.00 84.62 91 SER A N 1
ATOM 746 C CA . SER A 1 91 ? -3.576 2.710 -3.623 1.00 84.62 91 SER A CA 1
ATOM 747 C C . SER A 1 91 ? -3.259 4.208 -3.640 1.00 84.62 91 SER A C 1
ATOM 749 O O . SER A 1 91 ? -2.149 4.585 -3.999 1.00 84.62 91 SER A O 1
ATOM 751 N N . ARG A 1 92 ? -4.210 5.070 -3.254 1.00 86.38 92 ARG A N 1
ATOM 752 C CA . ARG A 1 92 ? -3.989 6.517 -3.106 1.00 86.38 92 ARG A CA 1
ATOM 753 C C . ARG A 1 92 ? -3.524 6.895 -1.704 1.00 86.38 92 ARG A C 1
ATOM 755 O O . ARG A 1 92 ? -2.783 7.857 -1.571 1.00 86.38 92 ARG A O 1
ATOM 762 N N . ARG A 1 93 ? -3.957 6.154 -0.679 1.00 88.69 93 ARG A N 1
ATOM 763 C CA . ARG A 1 93 ? -3.581 6.406 0.724 1.00 88.69 93 ARG A CA 1
ATOM 764 C C . ARG A 1 93 ? -2.157 5.933 1.034 1.00 88.69 93 ARG A C 1
ATOM 766 O O . ARG A 1 93 ? -1.460 6.572 1.808 1.00 88.69 93 ARG A O 1
ATOM 773 N N . ARG A 1 94 ? -1.726 4.830 0.414 1.00 88.50 94 ARG A N 1
ATOM 774 C CA . ARG A 1 94 ? -0.450 4.150 0.692 1.00 88.50 94 ARG A CA 1
ATOM 775 C C . ARG A 1 94 ? 0.541 4.304 -0.458 1.00 88.50 94 ARG A C 1
ATOM 777 O O . ARG A 1 94 ? 0.987 3.319 -1.039 1.00 88.50 94 ARG A O 1
ATOM 784 N N . THR A 1 95 ? 0.837 5.547 -0.825 1.00 86.38 95 THR A N 1
ATOM 785 C CA . THR A 1 95 ? 1.799 5.847 -1.897 1.00 86.38 95 THR A CA 1
ATOM 786 C C . THR A 1 95 ? 3.234 5.938 -1.402 1.00 86.38 95 THR A C 1
ATOM 788 O O . THR A 1 95 ? 4.139 5.737 -2.200 1.00 86.38 95 THR A O 1
ATOM 791 N N . ASP A 1 96 ? 3.443 6.228 -0.118 1.00 87.00 96 ASP A N 1
ATOM 792 C CA . ASP A 1 96 ? 4.776 6.350 0.469 1.00 87.00 96 ASP A CA 1
ATOM 793 C C . ASP A 1 96 ? 5.317 4.983 0.918 1.00 87.00 96 ASP A C 1
ATOM 795 O O . ASP A 1 96 ? 4.792 4.341 1.836 1.00 87.00 96 ASP A O 1
ATOM 799 N N . LEU A 1 97 ? 6.387 4.544 0.255 1.00 86.06 97 LEU A N 1
ATOM 800 C CA . LEU A 1 97 ? 7.130 3.326 0.563 1.00 86.06 97 LEU A CA 1
ATOM 801 C C . LEU A 1 97 ? 8.349 3.589 1.468 1.00 86.06 97 LEU A C 1
ATOM 803 O O . LEU A 1 97 ? 9.149 2.678 1.679 1.00 86.06 97 LEU A O 1
ATOM 807 N N . ARG A 1 98 ? 8.496 4.798 2.027 1.00 85.62 98 ARG A N 1
ATOM 808 C CA . ARG A 1 98 ? 9.512 5.178 3.026 1.00 85.62 98 ARG A CA 1
ATOM 809 C C . ARG A 1 98 ? 10.949 4.845 2.611 1.00 85.62 98 ARG A C 1
ATOM 811 O O . ARG A 1 98 ? 11.724 4.290 3.389 1.00 85.62 98 ARG A O 1
ATOM 818 N N . GLY A 1 99 ? 11.303 5.140 1.364 1.00 83.06 99 GLY A N 1
ATOM 819 C CA . GLY A 1 99 ? 12.667 4.975 0.849 1.00 83.06 99 GLY A CA 1
ATOM 820 C C . GLY A 1 99 ? 13.094 3.531 0.611 1.00 83.06 99 GLY A C 1
ATOM 821 O O . GLY A 1 99 ? 14.283 3.260 0.446 1.00 83.06 99 GLY A O 1
ATOM 822 N N . ILE A 1 100 ? 12.153 2.588 0.592 1.00 84.50 100 ILE A N 1
ATOM 823 C CA . ILE A 1 100 ? 12.463 1.186 0.339 1.00 84.50 100 ILE A CA 1
ATOM 824 C C . ILE A 1 100 ? 13.034 0.981 -1.067 1.00 84.50 100 ILE A C 1
ATOM 826 O O . ILE A 1 100 ? 12.512 1.485 -2.060 1.00 84.50 100 ILE A O 1
ATOM 830 N N . GLN A 1 101 ? 14.093 0.170 -1.153 1.00 84.38 101 GLN A N 1
ATOM 831 C CA . GLN A 1 101 ? 14.687 -0.214 -2.429 1.00 84.38 101 GLN A CA 1
ATOM 832 C C . GLN A 1 101 ? 13.679 -1.008 -3.272 1.00 84.38 101 GLN A C 1
ATOM 834 O O . GLN A 1 101 ? 13.228 -2.086 -2.872 1.00 84.38 101 GLN A O 1
ATOM 839 N N . LEU A 1 102 ? 13.358 -0.478 -4.449 1.00 85.31 102 LEU A N 1
ATOM 840 C CA . LEU A 1 102 ? 12.553 -1.143 -5.468 1.00 85.31 102 LEU A CA 1
ATOM 841 C C . LEU A 1 102 ? 13.476 -1.787 -6.498 1.00 85.31 102 LEU A C 1
ATOM 843 O O . LEU A 1 102 ? 14.460 -1.183 -6.922 1.00 85.31 102 LEU A O 1
ATOM 847 N N . THR A 1 103 ? 13.154 -3.012 -6.905 1.00 87.31 103 THR A N 1
ATOM 848 C CA . THR A 1 103 ? 13.873 -3.706 -7.978 1.00 87.31 103 THR A CA 1
ATOM 849 C C . THR A 1 103 ? 12.995 -3.713 -9.218 1.00 87.31 103 THR A C 1
ATOM 851 O O . THR A 1 103 ? 11.872 -4.208 -9.176 1.00 87.31 103 THR A O 1
ATOM 854 N N . ALA A 1 104 ? 13.509 -3.165 -10.315 1.00 88.06 104 ALA A N 1
ATOM 855 C CA . ALA A 1 104 ? 12.877 -3.212 -11.626 1.00 88.06 104 ALA A CA 1
ATOM 856 C C . ALA A 1 104 ? 13.816 -3.917 -12.608 1.00 88.06 104 ALA A C 1
ATOM 858 O O . ALA A 1 104 ? 15.036 -3.807 -12.497 1.00 88.06 104 ALA A O 1
ATOM 859 N N . SER A 1 105 ? 13.244 -4.637 -13.567 1.00 89.88 105 SER A N 1
ATOM 860 C CA . SER A 1 105 ? 13.989 -5.251 -14.665 1.00 89.88 105 SER A CA 1
ATOM 861 C C . SER A 1 105 ? 13.542 -4.637 -15.984 1.00 89.88 105 SER A C 1
ATOM 863 O O . SER A 1 105 ? 12.386 -4.248 -16.142 1.00 89.88 105 SER A O 1
ATOM 865 N N . SER A 1 106 ? 14.477 -4.511 -16.920 1.00 89.38 106 SER A N 1
ATOM 866 C CA . SER A 1 106 ? 14.202 -4.013 -18.262 1.00 89.38 106 SER A CA 1
ATOM 867 C C . SER A 1 106 ? 15.061 -4.779 -19.256 1.00 89.38 106 SER A C 1
ATOM 869 O O . SER A 1 106 ? 16.226 -5.068 -18.979 1.00 89.38 106 SER A O 1
ATOM 871 N N . ALA A 1 107 ? 14.477 -5.133 -20.396 1.00 90.88 107 ALA A N 1
ATOM 872 C CA . ALA A 1 107 ? 15.181 -5.802 -21.480 1.00 90.88 107 ALA A CA 1
ATOM 873 C C . ALA A 1 107 ? 15.681 -4.760 -22.485 1.00 90.88 107 ALA A C 1
ATOM 875 O O . ALA A 1 107 ? 14.980 -3.793 -22.782 1.00 90.88 107 ALA A O 1
ATOM 876 N N . TYR A 1 108 ? 16.885 -4.957 -23.011 1.00 93.25 108 TYR A N 1
ATOM 877 C CA . TYR A 1 108 ? 17.490 -4.100 -24.027 1.00 93.25 108 TYR A CA 1
ATOM 878 C C . TYR A 1 108 ? 18.260 -4.954 -25.032 1.00 93.25 108 TYR A C 1
ATOM 880 O O . TYR A 1 108 ? 18.744 -6.038 -24.698 1.00 93.25 108 TYR A O 1
ATOM 888 N N . THR A 1 109 ? 18.348 -4.479 -26.270 1.00 93.88 109 THR A N 1
ATOM 889 C CA . THR A 1 109 ? 18.999 -5.213 -27.362 1.00 93.88 109 THR A CA 1
ATOM 890 C C . THR A 1 109 ? 20.420 -4.726 -27.614 1.00 93.88 109 THR A C 1
ATOM 892 O O . THR A 1 109 ? 21.303 -5.526 -27.925 1.00 93.88 109 THR A O 1
ATOM 895 N N . ASN A 1 110 ? 20.677 -3.431 -27.425 1.00 93.06 110 ASN A N 1
ATOM 896 C CA . ASN A 1 110 ? 21.997 -2.847 -27.589 1.00 93.06 110 ASN A CA 1
ATOM 897 C C . ASN A 1 110 ? 22.710 -2.736 -26.234 1.00 93.06 110 ASN A C 1
ATOM 899 O O . ASN A 1 110 ? 22.197 -2.145 -25.288 1.00 93.06 110 ASN A O 1
ATOM 903 N N . LYS A 1 111 ? 23.932 -3.274 -26.147 1.00 91.62 111 LYS A N 1
ATOM 904 C CA . LYS A 1 111 ? 24.753 -3.238 -24.924 1.00 91.62 111 LYS A CA 1
ATOM 905 C C . LYS A 1 111 ? 25.034 -1.816 -24.432 1.00 91.62 111 LYS A C 1
ATOM 907 O O . LYS A 1 111 ? 25.171 -1.619 -23.230 1.00 91.62 111 LYS A O 1
ATOM 912 N N . ASP A 1 112 ? 25.104 -0.851 -25.344 1.00 91.69 112 ASP A N 1
ATOM 913 C CA . ASP A 1 112 ? 25.419 0.543 -25.029 1.00 91.69 112 ASP A CA 1
ATOM 914 C C . ASP A 1 112 ? 24.207 1.338 -24.510 1.00 91.69 112 ASP A C 1
ATOM 916 O O . ASP A 1 112 ? 24.341 2.457 -24.021 1.00 91.69 112 ASP A O 1
ATOM 920 N N . THR A 1 113 ? 23.003 0.754 -24.540 1.00 91.12 113 THR A N 1
ATOM 921 C CA . THR A 1 113 ? 21.778 1.402 -24.048 1.00 91.12 113 THR A CA 1
ATOM 922 C C . THR A 1 113 ? 21.879 1.820 -22.583 1.00 91.12 113 THR A C 1
ATOM 924 O O . THR A 1 113 ? 21.352 2.872 -22.225 1.00 91.12 113 THR A O 1
ATOM 927 N N . LEU A 1 114 ? 22.599 1.059 -21.750 1.00 90.69 114 LEU A N 1
ATOM 928 C CA . LEU A 1 114 ? 22.802 1.372 -20.330 1.00 90.69 114 LEU A CA 1
ATOM 929 C C . LEU A 1 114 ? 23.505 2.720 -20.100 1.00 90.69 114 LEU A C 1
ATOM 931 O O . LEU A 1 114 ? 23.182 3.413 -19.138 1.00 90.69 114 LEU A O 1
ATOM 935 N N . ASN A 1 115 ? 24.421 3.114 -20.989 1.00 92.00 115 ASN A N 1
ATOM 936 C CA . ASN A 1 115 ? 25.159 4.376 -20.883 1.00 92.00 115 ASN A CA 1
ATOM 937 C C . ASN A 1 115 ? 24.319 5.588 -21.322 1.00 92.00 115 ASN A C 1
ATOM 939 O O . ASN A 1 115 ? 24.653 6.727 -21.000 1.00 92.00 115 ASN A O 1
ATOM 943 N N . HIS A 1 116 ? 23.217 5.339 -22.036 1.00 91.75 116 HIS A N 1
ATOM 944 C CA . HIS A 1 116 ? 22.400 6.347 -22.713 1.00 91.75 116 HIS A CA 1
ATOM 945 C C . HIS A 1 116 ? 20.927 6.316 -22.270 1.00 91.75 116 HIS A C 1
ATOM 947 O O . HIS A 1 116 ? 20.022 6.637 -23.044 1.00 91.75 116 HIS A O 1
ATOM 953 N N . LEU A 1 117 ? 20.660 5.899 -21.025 1.00 89.31 117 LEU A N 1
ATOM 954 C CA . LEU A 1 117 ? 19.298 5.835 -20.475 1.00 89.31 117 LEU A CA 1
ATOM 955 C C . LEU A 1 117 ? 18.694 7.219 -20.190 1.00 89.31 117 LEU A C 1
ATOM 957 O O . LEU A 1 117 ? 17.474 7.367 -20.218 1.00 89.31 117 LEU A O 1
ATOM 961 N N . GLU A 1 118 ? 19.529 8.224 -19.908 1.00 88.38 118 GLU A N 1
ATOM 962 C CA . GLU A 1 118 ? 19.086 9.546 -19.429 1.00 88.38 118 GLU A CA 1
ATOM 963 C C . GLU A 1 118 ? 19.523 10.716 -20.322 1.00 88.38 118 GLU A C 1
ATOM 965 O O . GLU A 1 118 ? 18.995 11.817 -20.192 1.00 88.38 118 GLU A O 1
ATOM 970 N N . ASP A 1 119 ? 20.466 10.506 -21.243 1.00 88.19 119 ASP A N 1
ATOM 971 C CA . ASP A 1 119 ? 21.102 11.587 -22.011 1.00 88.19 119 ASP A CA 1
ATOM 972 C C . ASP A 1 119 ? 20.427 11.882 -23.363 1.00 88.19 119 ASP A C 1
ATOM 974 O O . ASP A 1 119 ? 20.912 12.706 -24.140 1.00 88.19 119 ASP A O 1
ATOM 978 N N . PHE A 1 120 ? 19.296 11.223 -23.643 1.00 79.62 120 PHE A N 1
ATOM 979 C CA . PHE A 1 120 ? 18.498 11.369 -24.865 1.00 79.62 120 PHE A CA 1
ATOM 980 C C . PHE A 1 120 ? 19.267 11.117 -26.176 1.00 79.62 120 PHE A C 1
ATOM 982 O O . PHE A 1 120 ? 18.800 11.530 -27.245 1.00 79.62 120 PHE A O 1
ATOM 989 N N . LYS A 1 121 ? 20.412 10.423 -26.132 1.00 87.00 121 LYS A N 1
ATOM 990 C CA . LYS A 1 121 ? 21.139 9.989 -27.333 1.00 87.00 121 LYS A CA 1
ATOM 991 C C . LYS A 1 121 ? 20.534 8.715 -27.917 1.00 87.00 121 LYS A C 1
ATOM 993 O O . LYS A 1 121 ? 19.961 7.900 -27.194 1.00 87.00 121 LYS A O 1
ATOM 998 N N . PHE A 1 122 ? 20.681 8.538 -29.235 1.00 88.81 122 PHE A N 1
ATOM 999 C CA . PHE A 1 122 ? 20.215 7.357 -29.982 1.00 88.81 122 PHE A CA 1
ATOM 1000 C C . PHE A 1 122 ? 18.766 6.987 -29.638 1.00 88.81 122 PHE A C 1
ATOM 1002 O O . PHE A 1 122 ? 18.493 5.904 -29.116 1.00 88.81 122 PHE A O 1
ATOM 1009 N N . LYS A 1 123 ? 17.845 7.936 -29.828 1.00 84.56 123 LYS A N 1
ATOM 1010 C CA . LYS A 1 123 ? 16.459 7.838 -29.342 1.00 84.56 123 LYS A CA 1
ATOM 1011 C C . LYS A 1 123 ? 15.699 6.674 -29.967 1.00 84.56 123 LYS A C 1
ATOM 1013 O O . LYS A 1 123 ? 14.763 6.175 -29.358 1.00 84.56 123 LYS A O 1
ATOM 1018 N N . GLU A 1 124 ? 16.104 6.250 -31.158 1.00 89.81 124 GLU A N 1
ATOM 1019 C CA . GLU A 1 124 ? 15.507 5.143 -31.898 1.00 89.81 124 GLU A CA 1
ATOM 1020 C C . GLU A 1 124 ? 15.948 3.775 -31.348 1.00 89.81 124 GLU A C 1
ATOM 1022 O O . GLU A 1 124 ? 15.221 2.792 -31.475 1.00 89.81 124 GLU A O 1
ATOM 1027 N N . VAL A 1 125 ? 17.123 3.704 -30.710 1.00 90.12 125 VAL A N 1
ATOM 1028 C CA . VAL A 1 125 ? 17.690 2.464 -30.164 1.00 90.12 125 VAL A CA 1
ATOM 1029 C C . VAL A 1 125 ? 17.130 2.206 -28.772 1.00 90.12 125 VAL A C 1
ATOM 1031 O O . VAL A 1 125 ? 17.288 3.039 -27.875 1.00 90.12 125 VAL A O 1
ATOM 1034 N N . ASP A 1 126 ? 16.504 1.036 -28.595 1.00 91.81 126 ASP A N 1
ATOM 1035 C CA . ASP A 1 126 ? 15.867 0.609 -27.342 1.00 91.81 126 ASP A CA 1
ATOM 1036 C C . ASP A 1 126 ? 14.944 1.701 -26.756 1.00 91.81 126 ASP A C 1
ATOM 1038 O O . ASP A 1 126 ? 14.884 1.929 -25.545 1.00 91.81 126 ASP A O 1
ATOM 1042 N N . ALA A 1 127 ? 14.213 2.400 -27.635 1.00 91.12 127 ALA A N 1
ATOM 1043 C CA . ALA A 1 127 ? 13.377 3.551 -27.287 1.00 91.12 127 ALA A CA 1
ATOM 1044 C C . ALA A 1 127 ? 12.384 3.238 -26.152 1.00 91.12 127 ALA A C 1
ATOM 1046 O O . ALA A 1 127 ? 12.220 4.022 -25.216 1.00 91.12 127 ALA A O 1
ATOM 1047 N N . VAL A 1 128 ? 11.765 2.052 -26.209 1.00 91.31 128 VAL A N 1
ATOM 1048 C CA . VAL A 1 128 ? 10.812 1.565 -25.201 1.00 91.31 128 VAL A CA 1
ATOM 1049 C C . VAL A 1 128 ? 11.496 1.364 -23.848 1.00 91.31 128 VAL A C 1
ATOM 1051 O O . VAL A 1 128 ? 10.957 1.782 -22.826 1.00 91.31 128 VAL A O 1
ATOM 1054 N N . THR A 1 129 ? 12.699 0.788 -23.827 1.00 92.75 129 THR A N 1
ATOM 1055 C CA . THR A 1 129 ? 13.501 0.581 -22.611 1.00 92.75 129 THR A CA 1
ATOM 1056 C C . THR A 1 129 ? 13.860 1.913 -21.962 1.00 92.75 129 THR A C 1
ATOM 1058 O O . THR A 1 129 ? 13.677 2.069 -20.755 1.00 92.75 129 THR A O 1
ATOM 1061 N N . LYS A 1 130 ? 14.331 2.887 -22.751 1.00 92.94 130 LYS A N 1
ATOM 1062 C CA . LYS A 1 130 ? 14.703 4.222 -22.258 1.00 92.94 130 LYS A CA 1
ATOM 1063 C C . LYS A 1 130 ? 13.496 4.949 -21.670 1.00 92.94 130 LYS A C 1
ATOM 1065 O O . LYS A 1 130 ? 13.555 5.417 -20.536 1.00 92.94 130 LYS A O 1
ATOM 1070 N N . MET A 1 131 ? 12.374 4.956 -22.393 1.00 91.50 131 MET A N 1
ATOM 1071 C CA . MET A 1 131 ? 11.125 5.543 -21.904 1.00 91.50 131 MET A CA 1
ATOM 1072 C C . MET A 1 131 ? 10.636 4.849 -20.627 1.00 91.50 131 MET A C 1
ATOM 1074 O O . MET A 1 131 ? 10.305 5.516 -19.648 1.00 91.50 131 MET A O 1
ATOM 1078 N N . GLY A 1 132 ? 10.649 3.513 -20.605 1.00 92.75 132 GLY A N 1
ATOM 1079 C CA . GLY A 1 132 ? 10.273 2.713 -19.443 1.00 92.75 132 GLY A CA 1
ATOM 1080 C C . GLY A 1 132 ? 11.146 3.005 -18.222 1.00 92.75 132 GLY A C 1
ATOM 1081 O O . GLY A 1 132 ? 10.621 3.154 -17.118 1.00 92.75 132 GLY A O 1
ATOM 1082 N N . TYR A 1 133 ? 12.458 3.167 -18.409 1.00 93.00 133 TYR A N 1
ATOM 1083 C CA . TYR A 1 133 ? 13.384 3.552 -17.345 1.00 93.00 133 TYR A CA 1
ATOM 1084 C C . TYR A 1 133 ? 13.057 4.947 -16.791 1.00 93.00 133 TYR A C 1
ATOM 1086 O O . TYR A 1 133 ? 12.919 5.103 -15.576 1.00 93.00 133 TYR A O 1
ATOM 1094 N N . THR A 1 134 ? 12.835 5.945 -17.655 1.00 91.81 134 THR A N 1
ATOM 1095 C CA . THR A 1 134 ? 12.435 7.296 -17.225 1.00 91.81 134 THR A CA 1
ATOM 1096 C C . THR A 1 134 ? 11.119 7.278 -16.441 1.00 91.81 134 THR A C 1
ATOM 1098 O O . THR A 1 134 ? 11.039 7.857 -15.355 1.00 91.81 134 THR A O 1
ATOM 1101 N N . CYS A 1 135 ? 10.095 6.575 -16.940 1.00 92.31 135 CYS A N 1
ATOM 1102 C CA . CYS A 1 135 ? 8.815 6.429 -16.245 1.00 92.31 135 CYS A CA 1
ATOM 1103 C C . CYS A 1 135 ? 8.977 5.722 -14.894 1.00 92.31 135 CYS A C 1
ATOM 1105 O O . CYS A 1 135 ? 8.422 6.178 -13.896 1.00 92.31 135 CYS A O 1
ATOM 1107 N N . THR A 1 136 ? 9.770 4.650 -14.835 1.00 92.50 136 THR A N 1
ATOM 1108 C CA . THR A 1 136 ? 10.042 3.913 -13.591 1.00 92.50 136 THR A CA 1
ATOM 1109 C C . THR A 1 136 ? 10.739 4.801 -12.564 1.00 92.50 136 THR A C 1
ATOM 1111 O O . THR A 1 136 ? 10.342 4.803 -11.401 1.00 92.50 136 THR A O 1
ATOM 1114 N N . LYS A 1 137 ? 11.715 5.619 -12.983 1.00 90.69 137 LYS A N 1
ATOM 1115 C CA . LYS A 1 137 ? 12.404 6.579 -12.106 1.00 90.69 137 LYS A CA 1
ATOM 1116 C C . LYS A 1 137 ? 11.434 7.621 -11.537 1.00 90.69 137 LYS A C 1
ATOM 1118 O O . LYS A 1 137 ? 11.472 7.897 -10.341 1.00 90.69 137 LYS A O 1
ATOM 1123 N N . LEU A 1 138 ? 10.526 8.148 -12.363 1.00 90.88 138 LEU A N 1
ATOM 1124 C CA . LEU A 1 138 ? 9.489 9.090 -11.924 1.00 90.88 138 LEU A CA 1
ATOM 1125 C C . LEU A 1 138 ? 8.506 8.447 -10.933 1.00 90.88 138 LEU A C 1
ATOM 1127 O O . LEU A 1 138 ? 8.171 9.048 -9.913 1.00 90.88 138 LEU A O 1
ATOM 1131 N N . LEU A 1 139 ? 8.054 7.223 -11.215 1.00 89.69 139 LEU A N 1
ATOM 1132 C CA . LEU A 1 139 ? 7.165 6.478 -10.325 1.00 89.69 139 LEU A CA 1
ATOM 1133 C C . LEU A 1 139 ? 7.845 6.167 -8.988 1.00 89.69 139 LEU A C 1
ATOM 1135 O O . LEU A 1 139 ? 7.233 6.370 -7.943 1.00 89.69 139 LEU A O 1
ATOM 1139 N N . ALA A 1 140 ? 9.108 5.738 -9.007 1.00 89.50 140 ALA A N 1
ATOM 1140 C CA . ALA A 1 140 ? 9.892 5.492 -7.800 1.00 89.50 140 ALA A CA 1
ATOM 1141 C C . ALA A 1 140 ? 10.064 6.766 -6.961 1.00 89.50 140 ALA A C 1
ATOM 1143 O O . ALA A 1 140 ? 9.896 6.716 -5.746 1.00 89.50 140 ALA A O 1
ATOM 1144 N N . ALA A 1 141 ? 10.323 7.911 -7.602 1.00 88.62 141 ALA A N 1
ATOM 1145 C CA . ALA A 1 141 ? 10.398 9.195 -6.913 1.00 88.62 141 ALA A CA 1
ATOM 1146 C C . ALA A 1 141 ? 9.063 9.556 -6.246 1.00 88.62 141 ALA A C 1
ATOM 1148 O O . ALA A 1 141 ? 9.045 9.892 -5.067 1.00 88.62 141 ALA A O 1
ATOM 1149 N N . ARG A 1 142 ? 7.939 9.410 -6.962 1.00 87.88 142 ARG A N 1
ATOM 1150 C CA . ARG A 1 142 ? 6.592 9.655 -6.419 1.00 87.88 142 ARG A CA 1
ATOM 1151 C C . ARG A 1 142 ? 6.241 8.724 -5.255 1.00 87.88 142 ARG A C 1
ATOM 1153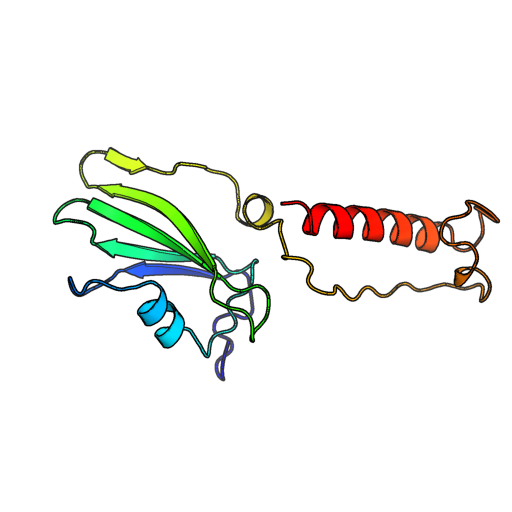 O O . ARG A 1 142 ? 5.534 9.136 -4.345 1.00 87.88 142 ARG A O 1
ATOM 1160 N N . MET A 1 143 ? 6.713 7.479 -5.282 1.00 86.94 143 MET A N 1
ATOM 1161 C CA . MET A 1 143 ? 6.489 6.516 -4.198 1.00 86.94 143 MET A CA 1
ATOM 1162 C C . MET A 1 143 ? 7.369 6.769 -2.960 1.00 86.94 143 MET A C 1
ATOM 1164 O O . MET A 1 143 ? 7.323 5.995 -2.008 1.00 86.94 143 MET A O 1
ATOM 1168 N N . ASN A 1 144 ? 8.178 7.832 -2.968 1.00 82.06 144 ASN A N 1
ATOM 1169 C CA . ASN A 1 144 ? 9.086 8.200 -1.885 1.00 82.06 144 ASN A CA 1
ATOM 1170 C C . ASN A 1 144 ? 8.926 9.671 -1.439 1.00 82.06 144 ASN A C 1
ATOM 1172 O O . ASN A 1 144 ? 9.824 10.229 -0.811 1.00 82.06 144 ASN A O 1
ATOM 1176 N N . THR A 1 145 ? 7.825 10.335 -1.811 1.00 67.88 145 THR A N 1
ATOM 1177 C CA . THR A 1 145 ? 7.518 11.702 -1.360 1.00 67.88 145 THR A CA 1
ATOM 1178 C C . THR A 1 145 ? 6.627 11.665 -0.122 1.00 67.88 145 THR A C 1
ATOM 1180 O O . THR A 1 145 ? 5.530 11.108 -0.192 1.00 67.88 145 THR A O 1
ATOM 1183 N N . THR A 1 146 ? 7.112 12.269 0.967 1.00 54.66 146 THR A N 1
ATOM 1184 C CA . THR A 1 146 ? 6.417 12.494 2.249 1.00 54.66 146 THR A CA 1
ATOM 1185 C C . THR A 1 146 ? 5.233 13.438 2.129 1.00 54.66 146 THR A C 1
ATOM 1187 O O . THR A 1 146 ? 5.416 14.480 1.455 1.00 54.66 146 THR A O 1
#

pLDDT: mean 85.56, std 10.0, range [44.28, 95.0]

InterPro domains:
  IPR057074 Ionotropic receptor 75a/84a, N-terminal [PF24576] (3-107)

Organism: NCBI:txid1563983

Secondary structure (DSSP, 8-state):
-TTT-TTSS--EEEEE--S-----HHHHHHHTTT----TT-EEEEEEE-SSSEEEEEEEE-SSTTSPPEEEEEEEEETTTEEE-S----HHHH----TTPPP------SSGGGGGGSSS--STTTTHHHHHHHHHHHHHHHHTT--

Solvent-accessible surface area (backbone atoms only — not comparable to full-atom values): 8876 Å² total; per-residue (Å²): 50,66,98,67,57,87,48,79,58,78,47,79,44,82,44,72,61,87,63,91,66,88,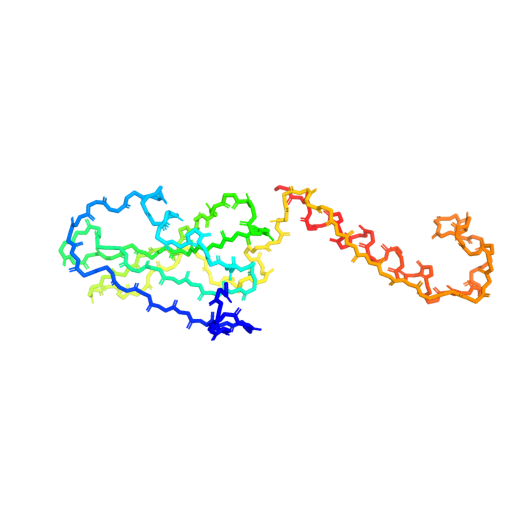76,46,71,69,58,51,42,59,75,47,54,75,44,52,39,39,68,72,34,45,40,36,37,37,41,70,73,53,98,61,36,29,36,31,36,31,47,28,21,86,47,78,88,48,72,72,46,77,41,86,51,34,38,33,30,86,91,77,41,77,46,59,87,67,86,72,52,60,78,70,72,57,42,59,54,81,74,62,90,80,88,83,87,81,76,73,86,56,86,65,49,77,84,36,50,83,75,74,53,66,64,83,61,53,38,67,44,32,51,50,50,53,51,48,54,53,51,54,51,60,29,49,54,133

Radius of gyration: 21.05 Å; Cα contacts (8 Å, |Δi|>4): 189; chains: 1; bounding box: 52×34×59 Å

Nearest PDB structures (foldseek):
  5l20-assembly1_A  TM=5.768E-01  e=8.666E-03  Bacteroides thetaiotaomicron VPI-5482
  6nag-assembly1_A  TM=5.668E-01  e=2.752E-02  Bacteroides thetaiotaomicron VPI-5482
  6nag-assembly1_B  TM=5.072E-01  e=3.129E-02  Bacteroides thetaiotaomicron VPI-5482
  6mzo-assembly1_A  TM=4.473E-01  e=9.935E-02  Parabacteroides distasonis ATCC 8503
  7r7d-assembly2_B  TM=4.760E-01  e=1.139E+00  Homo sapiens

Sequence (146 aa):
ANTNEKFVAPNKWLLFQQSPFNLTNSTVGNIFKGLDIFPDSEITIGERFDNNTMKLLSMYRIRPETEMIFEDRGRWNYENGVQLPNYDVTSRRRTDLRGIQLTASSAYTNKDTLNHLEDFKFKEVDAVTKMGYTCTKLLAARMNTT

=== Feature glossary ===
The record interleaves many kinds of information about one protein. Here is each kind framed as the question it answers.

Q: What are the backbone torsion angles?
A: φ (phi) and ψ (psi) are the two rotatable backbone dihedrals per residue: φ is the C(i-1)–N–Cα–C torsion, ψ is the N–Cα–C–N(i+1) torsion, both in degrees on (−180°, 180°]. α-helical residues cluster near (−60°, −45°); β-strand residues near (−120°, +130°). A Ramachandran plot is simply a scatter of (φ, ψ) for every residue.

Q: What is the amino-acid chain?
A: This is the polypeptide sequence — one letter per residue, N-terminus first. Length ranges from a few dozen residues for small domains to over a thousand for large multi-domain proteins.

Q: How mobile is each atom in the crystal?
A: For experimental (PDB) structures, the B-factor (temperature factor) quantifies the positional spread of each atom in the crystal — a combination of thermal vibration and static disorder — in units of Å². High B-factors mark flexible loops or poorly resolved regions; low B-factors mark the rigid, well-ordered core.

Q: Are the domains correctly placed relative to each other?
A: Predicted Aligned Error (PAE) is an AlphaFold confidence matrix: entry (i, j) is the expected error in the position of residue j, in ångströms, when the prediction is superimposed on the true structure at residue i. Low PAE within a block of residues means that block is internally rigid and well-predicted; high PAE between two blocks means their relative placement is uncertain even if each block individually is confident.

Q: How confident is the AlphaFold model at each residue?
A: pLDDT is the predicted lDDT-Cα score: AlphaFold's confidence that the local environment of each residue (all inter-atomic distances within 15 Å) is correctly placed. It is a per-residue number between 0 and 100, with higher meaning more reliable.

Q: What family and function is it annotated with?
A: Functional annotations link the protein to curated databases. InterPro entries identify conserved domains and families by matching the sequence against member-database signatures (Pfam, PROSITE, CDD, …). Gene Ontology (GO) terms describe molecular function, biological process, and cellular component in a controlled vocabulary. CATH places the structure in a hierarchical fold classification (Class/Architecture/Topology/Homologous-superfamily). The organism is the source species.

Q: How big and how compact is the whole molecule?
A: Three whole-structure scalars: the radius of gyration (RMS distance of Cα from centroid, in Å), the count of Cα–Cα contacts (pairs closer than 8 Å and separated by more than four residues in sequence — i.e. tertiary, not local, contacts), and the bounding-box dimensions. Together they distinguish compact globular folds from extended fibres or disordered chains.

Q: What known structures does this most resemble?
A: The Foldseek neighbor list gives the closest experimentally determined structures in the PDB, ranked by structural alignment. TM-score near 1 means near-identical fold; near 0.3 means only rough topology match. This is how one finds what a novel AlphaFold prediction most resembles in the solved-structure universe.

Q: Which residues are buried vs exposed?
A: SASA measures how much of the protein is reachable by solvent. It is computed by rolling a water-sized probe over the atomic surface and summing the exposed area (Å²). Per-residue SASA distinguishes core (buried, low SASA) from surface (exposed, high SASA) residues; total SASA is a whole-molecule size measure.

Q: Which residues are in helices, strands, or loops?
A: Eight-state secondary structure (DSSP): H is the canonical α-helix, G the tighter 3₁₀-helix, I the wider π-helix; E/B are β-structure, T and S are turns and bends, and '-' is everything else. DSSP derives these from the pattern of main-chain N–H···O=C hydrogen bonds, not from the sequence.

Q: Where is each backbone atom in 3D?
A: Structure coordinates are given as an mmCIF _atom_site loop: one row per atom with element, residue name, chain id, sequence number, and x/y/z position in Å. Only the four main-chain atoms per residue are included here; side chains are omitted to keep the record compact.

Q: What if only a Cα trace is available?
A: Three-state secondary structure (P-SEA) collapses the eight DSSP classes into helix (a), strand (b), and coil (c). P-SEA assigns these from Cα geometry alone — distances and angles — without requiring backbone oxygens, so it works on any Cα trace.

Q: What do the rendered images show?
A: The six renders are orthographic views along the three Cartesian axes in both directions. Representation (cartoon, sticks, or surface) and color scheme (sequence-rainbow or by-chain) vary across proteins so the training set covers all the common visualization conventions.

Q: What does the local fold look like, residue by residue?
A: Foldseek's 3Di representation compresses backbone geometry into a per-residue letter drawn from a learned twenty-state alphabet. It captures the tertiary interaction pattern around each residue — which residues are packed against it in space, regardless of where they are in sequence.

Q: What do the diagnostic plots show?
A: The contact map is a binary N×N matrix image: pixel (i, j) is dark where Cα_i and Cα_j are within 8 Å and |i−j|>4. Because the |i−j|>4 filter removes local helical contacts, off-diagonal stripes parallel to the main diagonal indicate parallel β-sheets; stripes perpendicular to it indicate antiparallel β-sheets. The Ramachandran plot scatters every residue's (φ, ψ) pair against the sterically allowed regions. The PAE heatmap renders the predicted-aligned-error matrix.